Protein AF-A0A9E1TTZ6-F1 (afdb_monomer_lite)

Structure (mmCIF, N/CA/C/O backbone):
data_AF-A0A9E1TTZ6-F1
#
_entry.id   AF-A0A9E1TTZ6-F1
#
loop_
_atom_site.group_PDB
_atom_site.id
_atom_site.type_symbol
_atom_site.label_atom_id
_atom_site.label_alt_id
_atom_site.label_comp_id
_atom_site.label_asym_id
_atom_site.label_entity_id
_atom_site.label_seq_id
_atom_site.pdbx_PDB_ins_code
_atom_site.Cartn_x
_atom_site.Cartn_y
_atom_site.Cartn_z
_atom_site.occupancy
_atom_site.B_iso_or_equiv
_atom_site.auth_seq_id
_atom_site.auth_comp_id
_atom_site.auth_asym_id
_atom_site.auth_atom_id
_atom_site.pdbx_PDB_model_num
ATOM 1 N N . MET A 1 1 ? 3.558 5.532 73.689 1.00 47.16 1 MET A N 1
ATOM 2 C CA . MET A 1 1 ? 2.369 4.898 73.083 1.00 47.16 1 MET A CA 1
ATOM 3 C C . MET A 1 1 ? 1.697 5.934 72.184 1.00 47.16 1 MET A C 1
ATOM 5 O O . MET A 1 1 ? 0.944 6.749 72.691 1.00 47.16 1 MET A O 1
ATOM 9 N N . MET A 1 2 ? 2.062 6.002 70.898 1.00 45.50 2 MET A N 1
ATOM 10 C CA . MET A 1 2 ? 1.407 6.882 69.914 1.00 45.50 2 MET A CA 1
ATOM 11 C C . MET A 1 2 ? 0.462 6.032 69.068 1.00 45.50 2 MET A C 1
ATOM 13 O O . MET A 1 2 ? 0.899 5.055 68.467 1.00 45.50 2 MET A O 1
ATOM 17 N N . MET A 1 3 ? -0.819 6.393 69.058 1.00 59.09 3 MET A N 1
ATOM 18 C CA . MET A 1 3 ? -1.862 5.736 68.276 1.00 59.09 3 MET A CA 1
ATOM 19 C C . MET A 1 3 ? -2.081 6.546 66.996 1.00 59.09 3 MET A C 1
ATOM 21 O O . MET A 1 3 ? -2.467 7.712 67.057 1.00 59.09 3 MET A O 1
ATOM 25 N N . THR A 1 4 ? -1.765 5.957 65.847 1.00 53.06 4 THR A N 1
ATOM 26 C CA . THR A 1 4 ? -1.931 6.566 64.524 1.00 53.06 4 THR A CA 1
ATOM 27 C C . THR A 1 4 ? -3.345 6.315 64.003 1.00 53.06 4 THR A C 1
ATOM 29 O O . THR A 1 4 ? -3.821 5.183 63.994 1.00 53.06 4 THR A O 1
ATOM 32 N N . LEU A 1 5 ? -4.022 7.375 63.559 1.00 60.66 5 LEU A N 1
ATOM 33 C CA . LEU A 1 5 ? -5.334 7.311 62.914 1.00 60.66 5 LEU A CA 1
ATOM 34 C C . LEU A 1 5 ? -5.149 7.452 61.398 1.00 60.66 5 LEU A C 1
ATOM 36 O O . LEU A 1 5 ? -4.560 8.428 60.937 1.00 60.66 5 LEU A O 1
ATOM 40 N N . THR A 1 6 ? -5.630 6.481 60.623 1.00 71.00 6 THR A N 1
ATOM 41 C CA . THR A 1 6 ? -5.584 6.490 59.152 1.00 71.00 6 THR A CA 1
ATOM 42 C C . THR A 1 6 ? -6.945 6.924 58.607 1.00 71.00 6 THR A C 1
ATOM 44 O O . THR A 1 6 ? -7.958 6.298 58.909 1.00 71.00 6 THR A O 1
ATOM 47 N N . VAL A 1 7 ? -6.987 7.994 57.811 1.00 73.25 7 VAL A N 1
ATOM 48 C CA . VAL A 1 7 ? -8.201 8.441 57.106 1.00 73.25 7 VAL A CA 1
ATOM 49 C C . VAL A 1 7 ? -8.213 7.836 55.703 1.00 73.25 7 VAL A C 1
ATOM 51 O O . VAL A 1 7 ? -7.255 7.998 54.950 1.00 73.25 7 VAL A O 1
ATOM 54 N N . ALA A 1 8 ? -9.302 7.150 55.350 1.00 65.38 8 ALA A N 1
ATOM 55 C CA . ALA A 1 8 ? -9.556 6.653 54.001 1.00 65.38 8 ALA A CA 1
ATOM 56 C C . ALA A 1 8 ? -10.252 7.742 53.162 1.00 65.38 8 ALA A C 1
ATOM 58 O O . ALA A 1 8 ? -11.308 8.244 53.546 1.00 65.38 8 ALA A O 1
ATOM 59 N N . GLY A 1 9 ? -9.652 8.125 52.032 1.00 68.94 9 GLY A N 1
ATOM 60 C CA . GLY A 1 9 ? -10.239 9.067 51.076 1.00 68.94 9 GLY A CA 1
ATOM 61 C C . GLY A 1 9 ? -11.312 8.410 50.203 1.00 68.94 9 GLY A C 1
ATOM 62 O O . GLY A 1 9 ? -11.175 7.256 49.804 1.00 68.94 9 GLY A O 1
ATOM 63 N N . VAL A 1 10 ? -12.379 9.152 49.897 1.00 63.38 10 VAL A N 1
ATOM 64 C CA . VAL A 1 10 ? -13.476 8.709 49.023 1.00 63.38 10 VAL A CA 1
ATOM 65 C C . VAL A 1 10 ? -13.066 8.911 47.563 1.00 63.38 10 VAL A C 1
ATOM 67 O O . VAL A 1 10 ? -12.777 10.031 47.143 1.00 63.38 10 VAL A O 1
ATOM 70 N N . THR A 1 11 ? -13.032 7.838 46.776 1.00 63.72 11 THR A N 1
ATOM 71 C CA . THR A 1 11 ? -12.758 7.892 45.336 1.00 63.72 11 THR A CA 1
ATOM 72 C C . THR A 1 11 ? -14.051 8.138 44.556 1.00 63.72 11 THR A C 1
ATOM 74 O O . THR A 1 11 ? -14.972 7.325 44.561 1.00 63.72 11 THR A O 1
ATOM 77 N N . HIS A 1 12 ? -14.130 9.271 43.856 1.00 58.16 12 HIS A N 1
ATOM 78 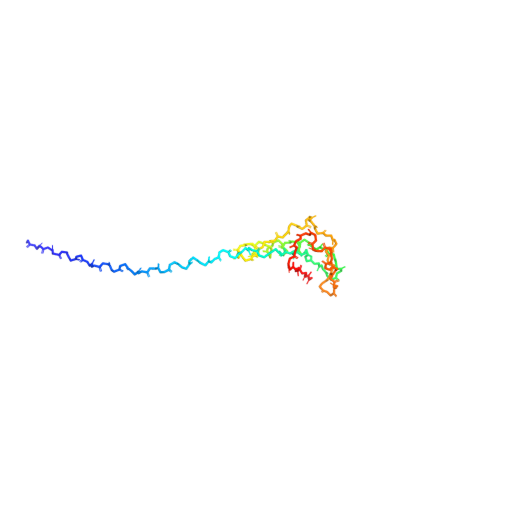C CA . HIS A 1 12 ? -15.213 9.554 42.914 1.00 58.16 12 HIS A CA 1
ATOM 79 C C . HIS A 1 12 ? -14.946 8.831 41.588 1.00 58.16 12 HIS A C 1
ATOM 81 O O . HIS A 1 12 ? -14.051 9.208 40.833 1.00 58.16 12 HIS A O 1
ATOM 87 N N . ALA A 1 13 ? -15.732 7.795 41.295 1.00 59.28 13 ALA A N 1
ATOM 88 C CA . ALA A 1 13 ? -15.748 7.151 39.988 1.00 59.28 13 ALA A CA 1
ATOM 89 C C . ALA A 1 13 ? -16.345 8.122 38.953 1.00 59.28 13 ALA A C 1
ATOM 91 O O . ALA A 1 13 ? -17.554 8.346 38.912 1.00 59.28 13 ALA A O 1
ATOM 92 N N . GLN A 1 14 ? -15.487 8.741 38.141 1.00 62.81 14 GLN A N 1
ATOM 93 C CA . GLN A 1 14 ? -15.917 9.549 37.003 1.00 62.81 14 GLN A CA 1
ATOM 94 C C . GLN A 1 14 ? -16.628 8.649 35.987 1.00 62.81 14 GLN A C 1
ATOM 96 O O . GLN A 1 14 ? -16.066 7.653 35.529 1.00 62.81 14 GLN A O 1
ATOM 101 N N . LEU A 1 15 ? -17.866 9.005 35.638 1.00 56.97 15 LEU A N 1
ATOM 102 C CA . LEU A 1 15 ? -18.635 8.342 34.590 1.00 56.97 15 LEU A CA 1
ATOM 103 C C . LEU A 1 15 ? -17.863 8.460 33.264 1.00 56.97 15 LEU A C 1
ATOM 105 O O . LEU A 1 15 ? -17.773 9.538 32.676 1.00 56.97 15 LEU A O 1
ATOM 109 N N . ARG A 1 16 ? -17.279 7.352 32.800 1.00 60.75 16 ARG A N 1
ATOM 110 C CA . ARG A 1 16 ? -16.648 7.259 31.484 1.00 60.75 16 ARG A CA 1
ATOM 111 C C . ARG A 1 16 ? -17.736 6.959 30.464 1.00 60.75 16 ARG A C 1
ATOM 113 O O . ARG A 1 16 ? -18.233 5.840 30.400 1.00 60.75 16 ARG A O 1
ATOM 120 N N . VAL A 1 17 ? -18.108 7.962 29.678 1.00 57.12 17 VAL A N 1
ATOM 121 C CA . VAL A 1 17 ? -18.927 7.748 28.483 1.00 57.12 17 VAL A CA 1
ATOM 122 C C . VAL A 1 17 ? -18.054 6.997 27.481 1.00 57.12 17 VAL A C 1
ATOM 124 O O . VAL A 1 17 ? -17.123 7.559 26.908 1.00 57.12 17 VAL A O 1
ATOM 127 N N . VAL A 1 18 ? -18.298 5.695 27.340 1.00 61.25 18 VAL A N 1
ATOM 128 C CA . VAL A 1 18 ? -17.737 4.891 26.255 1.00 61.25 18 VAL A CA 1
ATOM 129 C C . VAL A 1 18 ? -18.557 5.232 25.023 1.00 61.25 18 VAL A C 1
ATOM 131 O O . VAL A 1 18 ? -19.736 4.892 24.948 1.00 6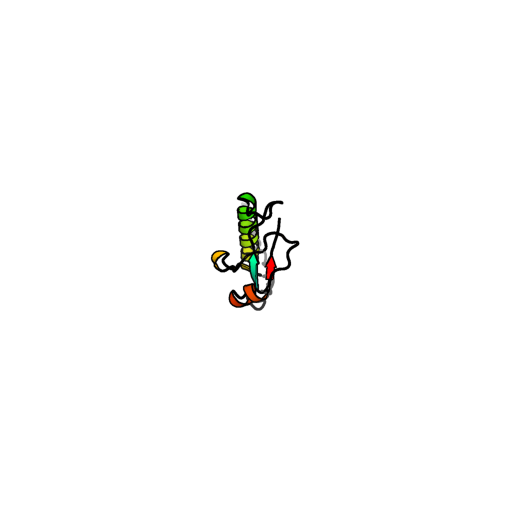1.25 18 VAL A O 1
ATOM 134 N N . ILE A 1 19 ? -17.955 5.955 24.084 1.00 59.00 19 ILE A N 1
ATOM 135 C CA . ILE A 1 19 ? -18.563 6.158 22.777 1.00 59.00 19 ILE A CA 1
ATOM 136 C C . ILE A 1 19 ? -18.482 4.803 22.069 1.00 59.00 19 ILE A C 1
ATOM 138 O O . ILE A 1 19 ? -17.422 4.392 21.610 1.00 59.00 19 ILE A O 1
ATOM 142 N N . THR A 1 20 ? -19.587 4.063 22.034 1.00 61.22 20 THR A N 1
ATOM 143 C CA . THR A 1 20 ? -19.764 2.958 21.089 1.00 61.22 20 THR A CA 1
ATOM 144 C C . THR A 1 20 ? -20.040 3.584 19.728 1.00 61.22 20 THR A C 1
ATOM 146 O O . THR A 1 20 ? -21.191 3.669 19.298 1.00 61.22 20 THR A O 1
ATOM 149 N N . GLU A 1 21 ? -18.999 4.137 19.104 1.00 62.66 21 GLU A N 1
ATOM 150 C CA . GLU A 1 21 ? -19.064 4.596 17.719 1.00 62.66 21 GLU A CA 1
ATOM 151 C C . GLU A 1 21 ? -19.492 3.402 16.863 1.00 62.66 21 GLU A C 1
ATOM 153 O O . GLU A 1 21 ? -18.967 2.296 17.018 1.00 62.66 21 GLU A O 1
ATOM 158 N N . GLY A 1 22 ? -20.512 3.594 16.022 1.00 58.06 22 GLY A N 1
ATOM 159 C CA . GLY A 1 22 ? -20.957 2.561 15.095 1.00 58.06 22 GLY A CA 1
ATOM 160 C C . GLY A 1 22 ? -19.752 2.048 14.315 1.00 58.06 22 GLY A C 1
ATOM 161 O O . GLY A 1 22 ? -18.987 2.847 13.784 1.00 58.06 22 GLY A O 1
ATOM 162 N N . GLN A 1 23 ? -19.561 0.731 14.298 1.00 60.28 23 GLN A N 1
ATOM 163 C CA . GLN A 1 23 ? -18.453 0.087 13.601 1.00 60.28 23 GLN A CA 1
ATOM 164 C C . GLN A 1 23 ? -18.573 0.422 12.106 1.00 60.28 23 GLN A C 1
ATOM 166 O O . GLN A 1 23 ? -19.369 -0.182 11.386 1.00 60.28 23 GLN A O 1
ATOM 171 N N . VAL A 1 24 ? -17.855 1.450 11.647 1.00 69.81 24 VAL A N 1
ATOM 172 C CA . VAL A 1 24 ? -17.769 1.765 10.222 1.00 69.81 24 VAL A CA 1
ATOM 173 C C . VAL A 1 24 ? -16.959 0.636 9.606 1.00 69.81 24 VAL A C 1
ATOM 175 O O . VAL A 1 24 ? -15.828 0.391 10.021 1.00 69.81 24 VAL A O 1
ATOM 178 N N . ALA A 1 25 ? -17.560 -0.099 8.671 1.00 83.75 25 ALA A N 1
ATOM 179 C CA . ALA A 1 25 ? -16.854 -1.165 7.977 1.00 83.75 25 ALA A CA 1
ATOM 180 C C . ALA A 1 25 ? -15.594 -0.582 7.302 1.00 83.75 25 ALA A C 1
ATOM 182 O O . ALA A 1 25 ? -15.706 0.467 6.656 1.00 83.75 25 ALA A O 1
ATOM 183 N N . PRO A 1 26 ? -14.420 -1.227 7.437 1.00 90.94 26 PRO A N 1
ATOM 184 C CA . PRO A 1 26 ? -13.196 -0.745 6.813 1.00 90.94 26 PRO A CA 1
ATOM 185 C C . PRO A 1 26 ? -13.365 -0.582 5.299 1.00 90.94 26 PRO A C 1
ATOM 187 O O . PRO A 1 26 ? -14.029 -1.381 4.638 1.00 90.94 26 PRO A O 1
ATOM 190 N N . THR A 1 27 ? -12.762 0.460 4.734 1.00 94.31 27 THR A N 1
ATOM 191 C CA . THR A 1 27 ? -12.857 0.759 3.302 1.00 94.31 27 THR A CA 1
ATOM 192 C C . THR A 1 27 ? -11.866 -0.101 2.509 1.00 94.31 27 THR A C 1
ATOM 194 O O . THR A 1 27 ? -10.662 0.006 2.748 1.00 94.31 27 THR A O 1
ATOM 197 N N . PRO A 1 28 ? -12.313 -0.909 1.528 1.00 94.69 28 PRO A N 1
ATOM 198 C CA . PRO A 1 28 ? -11.406 -1.704 0.704 1.00 94.69 28 PRO A CA 1
AT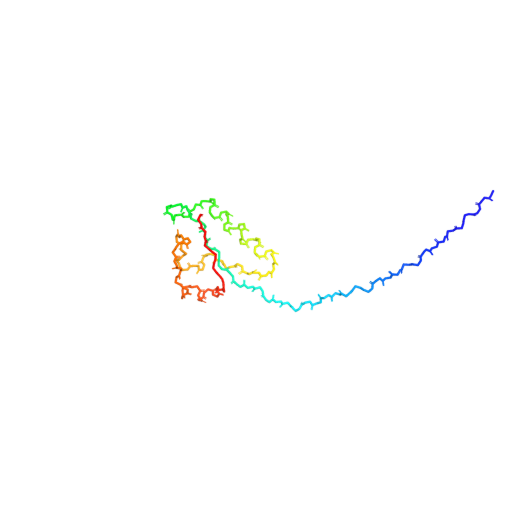OM 199 C C . PRO A 1 28 ? -10.480 -0.829 -0.150 1.00 94.69 28 PRO A C 1
ATOM 201 O O . PRO A 1 28 ? -10.955 0.030 -0.903 1.00 94.69 28 PRO A O 1
ATOM 204 N N . ILE A 1 29 ? -9.171 -1.066 -0.083 1.00 95.00 29 ILE A N 1
ATOM 205 C CA . ILE A 1 29 ? -8.160 -0.295 -0.819 1.00 95.00 29 ILE A CA 1
ATOM 206 C C . ILE A 1 29 ? -7.146 -1.216 -1.499 1.00 95.00 29 ILE A C 1
ATOM 208 O O . ILE A 1 29 ? -6.674 -2.183 -0.912 1.00 95.00 29 ILE A O 1
ATOM 212 N N . ALA A 1 30 ? -6.801 -0.911 -2.746 1.00 94.81 30 ALA A N 1
ATOM 213 C CA . ALA A 1 30 ? -5.708 -1.563 -3.450 1.00 94.81 30 ALA A CA 1
ATOM 214 C C . ALA A 1 30 ? -4.428 -0.727 -3.334 1.00 94.81 30 ALA A C 1
ATOM 216 O O . ALA A 1 30 ? -4.448 0.475 -3.601 1.00 94.81 30 ALA A O 1
ATOM 217 N N . VAL A 1 31 ? -3.316 -1.363 -2.969 1.00 94.56 31 VAL A N 1
ATOM 218 C CA . VAL A 1 31 ? -1.993 -0.732 -2.877 1.00 94.56 31 VAL A CA 1
ATOM 219 C C . VAL A 1 31 ? -1.087 -1.408 -3.897 1.00 94.56 31 VAL A C 1
ATOM 221 O O . VAL A 1 31 ? -0.645 -2.533 -3.682 1.00 94.56 31 VAL A O 1
ATOM 224 N N . ALA A 1 32 ? -0.854 -0.756 -5.036 1.00 93.12 32 ALA A N 1
ATOM 225 C CA . ALA A 1 32 ? 0.055 -1.282 -6.045 1.00 93.12 32 ALA A CA 1
ATOM 226 C C . ALA A 1 32 ? 1.507 -1.216 -5.551 1.00 93.12 32 ALA A C 1
ATOM 228 O O . ALA A 1 32 ? 1.880 -0.314 -4.794 1.00 93.12 32 ALA A O 1
ATOM 229 N N . ASP A 1 33 ? 2.331 -2.156 -6.011 1.00 93.50 33 ASP A N 1
ATOM 230 C CA . ASP A 1 33 ? 3.765 -2.114 -5.746 1.00 93.50 33 ASP A CA 1
ATOM 231 C C . ASP A 1 33 ? 4.386 -0.855 -6.352 1.00 93.50 33 ASP A C 1
ATOM 233 O O . ASP A 1 33 ? 4.079 -0.469 -7.481 1.00 93.50 33 ASP A O 1
ATOM 237 N N . PHE A 1 34 ? 5.269 -0.214 -5.587 1.00 92.75 34 PHE A N 1
ATOM 238 C CA . PHE A 1 34 ? 5.942 0.994 -6.047 1.00 92.75 34 PHE A CA 1
ATOM 239 C C . PHE A 1 34 ? 6.994 0.642 -7.101 1.00 92.75 34 PHE A C 1
ATOM 241 O O . PHE A 1 34 ? 7.722 -0.352 -6.991 1.00 92.75 34 PHE A O 1
ATOM 248 N N . THR A 1 35 ? 7.086 1.484 -8.122 1.00 92.50 35 THR A N 1
ATOM 249 C CA . THR A 1 35 ? 7.934 1.251 -9.295 1.00 92.50 35 THR A CA 1
ATOM 250 C C . THR A 1 35 ? 9.115 2.207 -9.354 1.00 92.50 35 THR A C 1
ATOM 252 O O . THR A 1 35 ? 8.986 3.359 -8.979 1.00 92.50 35 THR A O 1
ATOM 255 N N . GLY A 1 36 ? 10.250 1.790 -9.903 1.00 89.56 36 GLY A N 1
ATOM 256 C CA . GLY A 1 36 ? 11.352 2.704 -10.195 1.00 89.56 36 GLY A CA 1
ATOM 257 C C . GLY A 1 36 ? 11.034 3.700 -11.326 1.00 89.56 36 GLY A C 1
ATOM 258 O O . GLY A 1 36 ? 9.960 3.656 -11.932 1.00 89.56 36 GLY A O 1
ATOM 259 N N . PRO A 1 37 ? 11.987 4.588 -11.672 1.00 86.81 37 PRO A N 1
ATOM 260 C CA . PRO A 1 37 ? 11.857 5.511 -12.808 1.00 86.81 37 PRO A CA 1
ATOM 261 C C . PRO A 1 37 ? 11.653 4.819 -14.166 1.00 86.81 37 PRO A C 1
ATOM 263 O O . PRO A 1 37 ? 11.171 5.434 -15.113 1.00 86.81 37 PRO A O 1
ATOM 266 N N . ASP A 1 38 ? 12.044 3.551 -14.265 1.00 88.69 38 ASP A N 1
ATOM 267 C CA . ASP A 1 38 ? 11.854 2.662 -15.411 1.00 88.69 38 ASP A CA 1
ATOM 268 C C . ASP A 1 38 ? 10.461 2.006 -15.451 1.00 88.69 38 ASP A C 1
ATOM 270 O O . ASP A 1 38 ? 10.116 1.346 -16.431 1.00 88.69 38 ASP A O 1
ATOM 274 N N . GLY A 1 39 ? 9.642 2.223 -14.419 1.00 88.12 39 GLY A N 1
ATOM 275 C CA . GLY A 1 39 ? 8.304 1.655 -14.285 1.00 88.12 39 GLY A CA 1
ATOM 276 C C . GLY A 1 39 ? 8.294 0.182 -13.880 1.00 88.12 39 GLY A C 1
ATOM 277 O O . GLY A 1 39 ? 7.251 -0.470 -13.966 1.00 88.12 39 GLY A O 1
ATOM 278 N N . GLU A 1 40 ? 9.437 -0.350 -13.447 1.00 90.69 40 GLU A N 1
ATOM 279 C CA . GLU A 1 40 ? 9.560 -1.721 -12.970 1.00 90.69 40 GLU A CA 1
ATOM 280 C C . GLU A 1 40 ? 9.487 -1.768 -11.445 1.00 90.69 40 GLU A C 1
ATOM 282 O O . GLU A 1 40 ? 9.949 -0.871 -10.737 1.00 90.69 40 GLU A O 1
ATOM 287 N N . VAL A 1 41 ? 8.870 -2.823 -10.918 1.00 90.50 41 VAL A N 1
ATOM 288 C CA . VAL A 1 41 ? 8.744 -3.008 -9.472 1.00 90.50 41 VAL A CA 1
ATOM 289 C C . VAL A 1 41 ? 10.124 -3.273 -8.879 1.00 90.50 41 VAL A C 1
ATOM 291 O O . VAL A 1 41 ? 10.835 -4.186 -9.301 1.00 90.50 41 VAL A O 1
ATOM 294 N N . THR A 1 42 ? 10.492 -2.493 -7.865 1.00 92.00 42 THR A N 1
ATOM 295 C CA . THR A 1 42 ? 11.746 -2.689 -7.130 1.00 92.00 42 THR A CA 1
ATOM 296 C C . THR A 1 42 ? 11.486 -3.432 -5.824 1.00 92.00 42 THR A C 1
ATOM 298 O O . THR A 1 42 ? 10.388 -3.376 -5.273 1.00 92.00 42 THR A O 1
ATOM 301 N N . GLU A 1 43 ? 12.503 -4.101 -5.279 1.00 93.62 43 GLU A N 1
ATOM 302 C CA . GLU A 1 43 ? 12.386 -4.753 -3.965 1.00 93.62 43 GLU A CA 1
ATOM 303 C C . GLU A 1 43 ? 12.025 -3.743 -2.865 1.00 93.62 43 GLU A C 1
ATOM 305 O O . GLU A 1 43 ? 11.152 -3.998 -2.040 1.00 93.62 43 GLU A O 1
ATOM 310 N N . ILE A 1 44 ? 12.625 -2.549 -2.905 1.00 93.81 44 ILE A N 1
ATOM 311 C CA . ILE A 1 44 ? 12.272 -1.451 -1.997 1.00 93.81 44 ILE A CA 1
ATOM 312 C C . ILE A 1 44 ? 10.813 -1.033 -2.220 1.00 93.81 44 ILE A C 1
ATOM 314 O O . ILE A 1 44 ? 10.084 -0.803 -1.261 1.00 93.81 44 ILE A O 1
ATOM 318 N N . GLY A 1 45 ? 10.361 -0.985 -3.474 1.00 93.12 45 GLY A N 1
ATOM 319 C CA . GLY A 1 45 ? 8.981 -0.676 -3.830 1.00 93.12 45 GLY A CA 1
ATOM 320 C C . GLY A 1 45 ? 7.960 -1.648 -3.241 1.00 93.12 45 GLY A C 1
ATOM 321 O O . GLY A 1 45 ? 6.934 -1.213 -2.718 1.00 93.12 45 GLY A O 1
ATOM 322 N N . ARG A 1 46 ? 8.278 -2.947 -3.243 1.00 93.50 46 ARG A N 1
ATOM 323 C CA . ARG A 1 46 ? 7.470 -3.991 -2.590 1.00 93.50 46 ARG A CA 1
ATOM 324 C C . ARG A 1 46 ? 7.474 -3.875 -1.070 1.00 93.50 46 ARG A C 1
ATOM 326 O O . ARG A 1 46 ? 6.464 -4.111 -0.415 1.00 93.50 46 ARG A O 1
ATOM 333 N N . GLN A 1 47 ? 8.612 -3.517 -0.481 1.00 95.69 47 GLN A N 1
ATOM 334 C CA . GLN A 1 47 ? 8.692 -3.293 0.963 1.00 95.69 47 GLN A CA 1
ATOM 335 C C . GLN A 1 47 ? 7.875 -2.065 1.375 1.00 95.69 47 GLN A C 1
ATOM 337 O O . GLN A 1 47 ? 7.174 -2.105 2.383 1.00 95.69 47 GLN A O 1
ATOM 342 N N . MET A 1 48 ? 7.906 -0.998 0.573 1.00 94.75 48 MET A N 1
ATOM 343 C CA . MET A 1 48 ? 7.088 0.195 0.793 1.00 94.75 48 MET A CA 1
ATOM 344 C C . MET A 1 48 ? 5.592 -0.112 0.682 1.00 94.75 48 MET A C 1
ATOM 346 O O . MET A 1 48 ? 4.845 0.247 1.591 1.00 94.75 48 MET A O 1
ATOM 350 N N . SER A 1 49 ? 5.147 -0.808 -0.371 1.00 94.56 49 SER A N 1
ATOM 351 C CA . SER A 1 49 ? 3.734 -1.196 -0.515 1.00 94.56 49 SER A CA 1
ATOM 352 C C . SER A 1 49 ? 3.265 -2.083 0.644 1.00 94.56 49 SER A C 1
ATOM 354 O O . SER A 1 49 ? 2.161 -1.882 1.154 1.00 94.56 49 SER A O 1
ATOM 356 N N . ALA A 1 50 ? 4.115 -2.995 1.128 1.00 95.44 50 ALA A N 1
ATOM 357 C CA . ALA A 1 50 ? 3.824 -3.829 2.292 1.00 95.44 50 ALA A CA 1
ATOM 358 C C . ALA A 1 50 ? 3.691 -3.016 3.591 1.00 95.44 50 ALA A C 1
ATOM 360 O O . ALA A 1 50 ? 2.731 -3.210 4.334 1.00 95.44 50 ALA A O 1
ATOM 361 N N . ILE A 1 51 ? 4.610 -2.081 3.860 1.00 96.56 51 ILE A N 1
ATOM 362 C CA . ILE A 1 51 ? 4.539 -1.204 5.042 1.00 96.56 51 ILE A CA 1
ATOM 363 C C . ILE A 1 51 ? 3.263 -0.358 5.000 1.00 96.56 51 ILE A C 1
ATOM 365 O O . ILE A 1 51 ? 2.508 -0.345 5.967 1.00 96.56 51 ILE A O 1
ATOM 369 N N . ILE A 1 52 ? 2.981 0.280 3.861 1.00 96.31 52 ILE A N 1
ATOM 370 C CA . ILE A 1 52 ? 1.782 1.108 3.681 1.00 96.31 52 ILE A CA 1
ATOM 371 C C . ILE A 1 52 ? 0.514 0.273 3.885 1.00 96.31 52 ILE A C 1
ATOM 373 O O . ILE A 1 52 ? -0.411 0.718 4.560 1.00 96.31 52 ILE A O 1
ATOM 377 N N . SER A 1 53 ? 0.465 -0.941 3.333 1.00 96.25 53 SER A N 1
ATOM 378 C CA . SER A 1 53 ? -0.683 -1.840 3.505 1.00 96.25 53 SER A CA 1
ATOM 379 C C . SER A 1 53 ? -0.900 -2.193 4.976 1.00 96.25 53 SER A C 1
ATOM 381 O O . SER A 1 53 ? -2.022 -2.080 5.466 1.00 96.25 53 SER A O 1
ATOM 383 N N . ASN A 1 54 ? 0.172 -2.531 5.697 1.00 97.19 54 ASN A N 1
ATOM 384 C CA . ASN A 1 54 ? 0.105 -2.851 7.122 1.00 97.19 54 ASN A CA 1
ATOM 385 C C . ASN A 1 54 ? -0.347 -1.649 7.966 1.00 97.19 54 ASN A C 1
ATOM 387 O O . ASN A 1 54 ? -1.156 -1.809 8.877 1.00 97.19 54 ASN A O 1
ATOM 391 N N . ASP A 1 55 ? 0.132 -0.442 7.660 1.00 97.19 55 ASP A N 1
ATOM 392 C CA . ASP A 1 55 ? -0.271 0.778 8.368 1.00 97.19 55 ASP A CA 1
ATOM 393 C C . ASP A 1 55 ? -1.755 1.106 8.126 1.00 97.19 55 ASP A C 1
ATOM 395 O O . ASP A 1 55 ? -2.485 1.467 9.054 1.00 97.19 55 ASP A O 1
ATOM 399 N N . LEU A 1 56 ? -2.228 0.936 6.885 1.00 95.88 56 LEU A N 1
ATOM 400 C CA . LEU A 1 56 ? -3.632 1.126 6.517 1.00 95.88 56 LEU A CA 1
ATOM 401 C C . LEU A 1 56 ? -4.544 0.110 7.210 1.00 95.88 56 LEU A C 1
ATOM 403 O O . LEU A 1 56 ? -5.581 0.503 7.745 1.00 95.88 56 LEU A O 1
ATOM 407 N N . GLU A 1 57 ? -4.159 -1.163 7.251 1.00 95.25 57 GLU A N 1
ATOM 408 C CA . GLU A 1 57 ? -4.893 -2.200 7.985 1.00 95.25 57 GLU A CA 1
ATOM 409 C C . GLU A 1 57 ? -4.912 -1.916 9.495 1.00 95.25 57 GLU A C 1
ATOM 411 O O . GLU A 1 57 ? -5.971 -1.935 10.123 1.00 95.25 57 GLU A O 1
ATOM 416 N N . SER A 1 58 ? -3.758 -1.559 10.068 1.00 95.00 58 SER A N 1
ATOM 417 C CA . SER A 1 58 ? -3.594 -1.230 11.491 1.00 95.00 58 SER A CA 1
ATOM 418 C C . SER A 1 58 ? -4.444 -0.032 11.929 1.00 95.00 58 SER A C 1
ATOM 420 O O . SER A 1 58 ? -4.894 0.035 13.073 1.00 95.00 58 SER A O 1
ATOM 422 N N . SER A 1 59 ? -4.738 0.897 11.011 1.00 93.94 59 SER A N 1
ATOM 423 C CA . SER A 1 59 ? -5.638 2.021 11.289 1.00 93.94 59 SER A CA 1
ATOM 424 C C . SER A 1 59 ? -7.082 1.595 11.591 1.00 93.94 59 SER A C 1
ATOM 426 O O . SER A 1 59 ? -7.838 2.375 12.168 1.00 93.94 59 SER A O 1
ATOM 428 N N . GLY A 1 60 ? -7.496 0.395 11.163 1.00 91.44 60 GLY A N 1
ATOM 429 C CA . GLY A 1 60 ? -8.879 -0.086 11.248 1.00 91.44 60 GLY A CA 1
ATOM 430 C C . GLY A 1 60 ? -9.862 0.629 10.311 1.00 91.44 60 GLY A C 1
ATOM 431 O O . GLY A 1 60 ? -11.034 0.264 10.264 1.00 91.44 60 GLY A O 1
ATOM 432 N N . LEU A 1 61 ? -9.406 1.632 9.552 1.00 92.12 61 LEU A N 1
ATOM 433 C CA . LEU A 1 61 ? -10.227 2.394 8.605 1.00 92.12 61 LEU A CA 1
ATOM 434 C C . LEU A 1 61 ? -10.242 1.771 7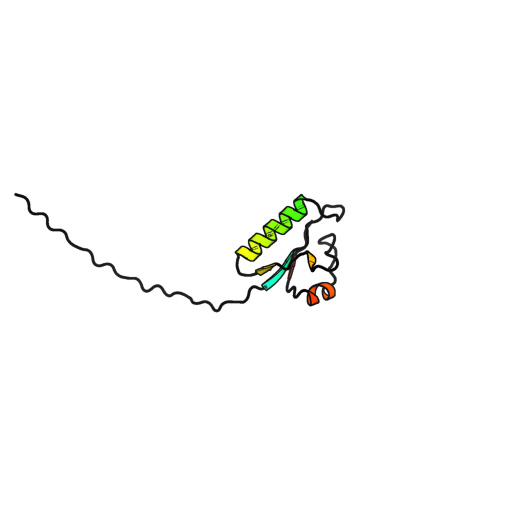.209 1.00 92.12 61 LEU A C 1
ATOM 436 O O . LEU A 1 61 ? -11.157 2.040 6.426 1.00 92.12 61 LEU A O 1
ATOM 440 N N . PHE A 1 62 ? -9.238 0.955 6.890 1.00 95.31 62 PHE A N 1
ATOM 441 C CA . PHE A 1 62 ? -9.030 0.388 5.565 1.00 95.31 62 PHE A CA 1
ATOM 442 C C . PHE A 1 62 ? -8.848 -1.123 5.620 1.00 95.31 62 PHE A C 1
ATOM 444 O O . PHE A 1 62 ? -8.364 -1.676 6.603 1.00 95.31 62 PHE A O 1
ATOM 451 N N . GLN A 1 63 ? -9.220 -1.776 4.525 1.00 95.31 63 GLN A N 1
ATOM 452 C CA . GLN A 1 63 ? -8.983 -3.194 4.290 1.00 95.31 63 GLN A CA 1
ATOM 453 C C . GLN A 1 63 ? -8.157 -3.338 3.006 1.00 95.31 63 GLN A C 1
ATOM 455 O O . GLN A 1 63 ? -8.717 -3.208 1.911 1.00 95.31 63 GLN A O 1
ATOM 460 N N . PRO A 1 64 ? -6.834 -3.553 3.106 1.00 95.38 64 PRO A N 1
ATOM 461 C CA . PRO A 1 64 ? -6.002 -3.807 1.940 1.00 95.38 64 PRO A CA 1
ATOM 462 C C . PRO A 1 64 ? -6.474 -5.050 1.183 1.00 95.38 64 PRO A C 1
ATOM 464 O O . PRO A 1 64 ? -6.808 -6.075 1.776 1.00 95.38 64 PRO A O 1
ATOM 467 N N . ILE A 1 65 ? -6.516 -4.947 -0.140 1.00 94.56 65 ILE A N 1
ATOM 468 C CA . ILE A 1 65 ? -6.826 -6.065 -1.029 1.00 94.56 65 ILE A CA 1
ATOM 469 C C . ILE A 1 65 ? -5.518 -6.763 -1.396 1.00 94.56 65 ILE A C 1
ATOM 471 O O . ILE A 1 65 ? -4.522 -6.100 -1.683 1.00 94.56 65 ILE A O 1
ATOM 475 N N . ASP A 1 66 ? -5.543 -8.096 -1.415 1.00 91.31 66 ASP A N 1
ATOM 476 C CA . ASP A 1 66 ? -4.405 -8.916 -1.828 1.00 91.31 66 ASP A CA 1
ATOM 477 C C . ASP A 1 66 ? -3.952 -8.540 -3.248 1.00 91.31 66 ASP A C 1
ATOM 479 O O . ASP A 1 66 ? -4.754 -8.510 -4.190 1.00 91.31 66 ASP A O 1
ATOM 483 N N . SER A 1 67 ? -2.657 -8.264 -3.405 1.00 87.94 67 SER A N 1
ATOM 484 C CA . SER A 1 67 ? -2.083 -7.848 -4.681 1.00 87.94 67 SER A CA 1
ATOM 485 C C . SER A 1 67 ? -2.129 -8.929 -5.757 1.00 87.94 67 SER A C 1
ATOM 487 O O . SER A 1 67 ? -2.134 -8.603 -6.945 1.00 87.94 67 SER A O 1
ATOM 489 N N . ALA A 1 68 ? -2.276 -10.201 -5.376 1.00 86.81 68 ALA A N 1
ATOM 490 C CA . ALA A 1 68 ? -2.510 -11.304 -6.302 1.00 86.81 68 ALA A CA 1
ATOM 491 C C . ALA A 1 68 ? -3.846 -11.183 -7.057 1.00 86.81 68 ALA A C 1
ATOM 493 O O . ALA A 1 68 ? -4.016 -11.810 -8.103 1.00 86.81 68 ALA A O 1
ATOM 494 N N . ALA A 1 69 ? -4.793 -10.381 -6.558 1.00 87.25 69 ALA A N 1
ATOM 495 C CA . ALA A 1 69 ? -6.063 -10.133 -7.232 1.00 87.25 69 ALA A CA 1
ATOM 496 C C . ALA A 1 69 ? -5.968 -9.053 -8.328 1.00 87.25 69 ALA A C 1
ATOM 498 O O . ALA A 1 69 ? -6.912 -8.886 -9.100 1.00 87.25 69 ALA A O 1
ATOM 499 N N . PHE A 1 70 ? -4.870 -8.293 -8.404 1.00 89.00 70 PHE A N 1
ATOM 500 C CA . PHE A 1 70 ? -4.792 -7.109 -9.260 1.00 89.00 70 PHE A CA 1
ATOM 501 C C . PHE A 1 70 ? -4.622 -7.466 -10.738 1.00 89.00 70 PHE A C 1
ATOM 503 O O . PHE A 1 70 ? -3.719 -8.201 -11.135 1.00 89.00 70 PHE A O 1
ATOM 510 N N . ILE A 1 71 ? -5.464 -6.866 -11.577 1.00 79.44 71 ILE A N 1
ATOM 511 C CA . ILE A 1 71 ? -5.408 -7.009 -13.030 1.00 79.44 71 ILE A CA 1
ATOM 512 C C . ILE A 1 71 ? -4.663 -5.782 -13.569 1.00 79.44 71 ILE A C 1
ATOM 514 O O . ILE A 1 71 ? -5.232 -4.703 -13.679 1.00 79.44 71 ILE A O 1
ATOM 518 N N . ALA A 1 72 ? -3.369 -5.950 -13.858 1.00 80.31 72 ALA A N 1
ATOM 519 C CA . ALA A 1 72 ? -2.479 -4.926 -14.423 1.00 80.31 72 ALA A CA 1
ATOM 520 C C . ALA A 1 72 ? -2.321 -3.637 -13.571 1.00 80.31 72 ALA A C 1
ATOM 522 O O . ALA A 1 72 ? -2.852 -2.578 -13.923 1.00 80.31 72 ALA A O 1
ATOM 523 N N . PRO A 1 73 ? -1.542 -3.681 -12.471 1.00 81.44 73 PRO A N 1
ATOM 524 C CA . PRO A 1 73 ? -1.205 -2.477 -11.714 1.00 81.44 73 PRO A CA 1
ATOM 525 C C . PRO A 1 73 ? -0.469 -1.434 -12.585 1.00 81.44 73 PRO A C 1
ATOM 527 O O . PRO A 1 73 ? 0.348 -1.810 -13.434 1.00 81.44 73 PRO A O 1
ATOM 530 N N . PRO A 1 74 ? -0.734 -0.122 -12.410 1.00 81.62 74 PRO A N 1
ATOM 531 C CA . PRO A 1 74 ? -0.063 0.924 -13.176 1.00 81.62 74 PRO A CA 1
ATOM 532 C C . PRO A 1 74 ? 1.439 0.931 -12.920 1.00 81.62 74 PRO A C 1
ATOM 534 O O . PRO A 1 74 ? 1.877 0.929 -11.776 1.00 81.62 74 PRO A O 1
ATOM 537 N N . LYS A 1 75 ? 2.221 1.036 -13.997 1.00 85.88 75 LYS A N 1
ATOM 538 C CA . LYS A 1 75 ? 3.688 1.125 -13.936 1.00 85.88 75 LYS A CA 1
ATOM 539 C C . LYS A 1 75 ? 4.224 2.491 -13.491 1.00 85.88 75 LYS A C 1
ATOM 541 O O . LYS A 1 75 ? 5.426 2.692 -13.429 1.00 85.88 75 LYS A O 1
ATOM 546 N N . SER A 1 76 ? 3.352 3.480 -13.315 1.00 82.75 76 SER A N 1
ATOM 547 C CA . SER A 1 76 ? 3.727 4.825 -12.882 1.00 82.75 76 SER A CA 1
ATOM 548 C C . SER A 1 76 ? 2.489 5.567 -12.379 1.00 82.75 76 SER A C 1
ATOM 550 O O . SER A 1 76 ? 1.422 5.419 -12.983 1.00 82.75 76 SER A O 1
ATOM 552 N N . PRO A 1 77 ? 2.618 6.445 -11.368 1.00 85.06 77 PRO A N 1
ATOM 553 C CA . PRO A 1 77 ? 1.536 7.329 -10.924 1.00 85.06 77 PRO A CA 1
ATOM 554 C C . PRO A 1 77 ? 0.990 8.249 -12.025 1.00 85.06 77 PRO A C 1
ATOM 556 O O . PRO A 1 77 ? -0.149 8.704 -11.950 1.00 85.06 77 PRO A O 1
ATOM 559 N N . SER A 1 78 ? 1.796 8.525 -13.058 1.00 85.94 78 SER A N 1
ATOM 560 C CA . SER A 1 78 ? 1.390 9.356 -14.201 1.00 85.94 78 SER A CA 1
ATOM 561 C C . SER A 1 78 ? 0.409 8.640 -15.134 1.00 85.94 78 SER A C 1
ATOM 563 O O . SER A 1 78 ? -0.271 9.282 -15.936 1.00 85.94 78 SER A O 1
ATOM 565 N N . ILE A 1 79 ? 0.342 7.306 -15.062 1.00 85.69 79 ILE A N 1
ATOM 566 C CA . ILE A 1 79 ? -0.549 6.494 -15.886 1.00 85.69 79 ILE A CA 1
ATOM 567 C C . ILE A 1 79 ? -1.887 6.388 -15.172 1.00 85.69 79 ILE A C 1
ATOM 569 O O . ILE A 1 79 ? -1.989 5.837 -14.078 1.00 85.69 79 ILE A O 1
ATOM 573 N N . ARG A 1 80 ? -2.943 6.878 -15.823 1.00 86.75 80 ARG A N 1
ATOM 574 C CA . ARG A 1 80 ? -4.294 6.732 -15.293 1.00 86.75 80 ARG A CA 1
ATOM 575 C C . ARG A 1 80 ? -4.725 5.257 -15.370 1.00 86.75 80 ARG A C 1
ATOM 577 O O . ARG A 1 80 ? -4.787 4.722 -16.478 1.00 86.75 80 ARG A O 1
ATOM 584 N N . PRO A 1 81 ? -5.064 4.613 -14.242 1.00 85.94 81 PRO A N 1
ATOM 585 C CA . PRO A 1 81 ? -5.552 3.241 -14.240 1.00 85.94 81 PRO A CA 1
ATOM 586 C C . PRO A 1 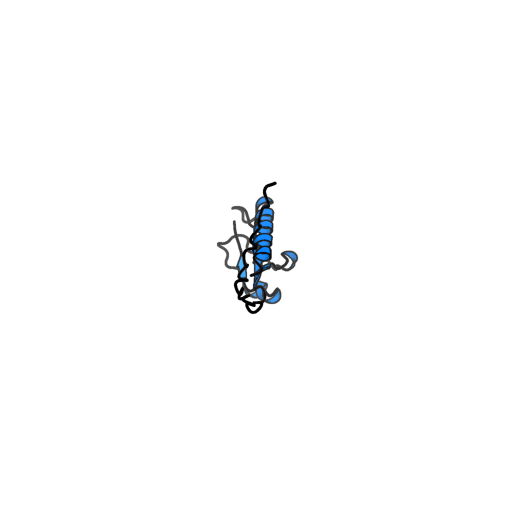81 ? -6.916 3.133 -14.921 1.00 85.94 81 PRO A C 1
ATOM 588 O O . PRO A 1 81 ? -7.752 4.040 -14.843 1.00 85.94 81 PRO A O 1
ATOM 591 N N . ASN A 1 82 ? -7.166 1.981 -15.538 1.00 88.38 82 ASN A N 1
ATOM 592 C CA . ASN A 1 82 ? -8.502 1.607 -15.968 1.00 88.38 82 ASN A CA 1
ATOM 593 C C . ASN A 1 82 ? -9.312 1.129 -14.755 1.00 88.38 82 ASN A C 1
ATOM 595 O O . ASN A 1 82 ? -9.182 -0.005 -14.311 1.00 88.38 82 ASN A O 1
ATOM 599 N N . PHE A 1 83 ? -10.170 1.993 -14.211 1.00 84.94 83 PHE A N 1
ATOM 600 C CA . PHE A 1 83 ? -10.969 1.687 -13.018 1.00 84.94 83 PHE A CA 1
ATOM 601 C C . PHE A 1 83 ? -11.915 0.485 -13.181 1.00 84.94 83 PHE A C 1
ATOM 603 O O . PHE A 1 83 ? -12.331 -0.093 -12.177 1.00 84.94 83 PHE A O 1
ATOM 610 N N . ALA A 1 84 ? -12.229 0.075 -14.417 1.00 87.62 84 ALA A N 1
ATOM 611 C CA . ALA A 1 84 ? -13.015 -1.131 -14.665 1.00 87.62 84 ALA A CA 1
ATOM 612 C C . ALA A 1 84 ? -12.306 -2.404 -14.174 1.00 87.62 84 ALA A C 1
ATOM 614 O O . ALA A 1 84 ? -12.982 -3.322 -13.721 1.00 87.62 84 ALA A O 1
ATOM 615 N N . ASP A 1 85 ? -10.970 -2.426 -14.176 1.00 88.19 85 ASP A N 1
ATOM 616 C CA . ASP A 1 85 ? -10.172 -3.581 -13.744 1.00 88.19 85 ASP A CA 1
ATOM 617 C C . ASP A 1 85 ? -10.132 -3.717 -12.208 1.00 88.19 85 ASP A C 1
ATOM 619 O O . ASP A 1 85 ? -9.877 -4.791 -11.668 1.00 88.19 85 ASP A O 1
ATOM 623 N N . TRP A 1 86 ? -10.470 -2.640 -11.489 1.00 88.25 86 TRP A N 1
ATOM 624 C CA . TRP A 1 86 ? -10.431 -2.560 -10.023 1.00 88.25 86 TRP A CA 1
ATOM 625 C C . TRP A 1 86 ? -11.794 -2.777 -9.362 1.00 88.25 86 TRP A C 1
ATOM 627 O O . TRP A 1 86 ? -11.881 -3.102 -8.177 1.00 88.25 86 TRP A O 1
ATOM 637 N N . SER A 1 87 ? -12.884 -2.626 -10.117 1.00 86.44 87 SER A N 1
ATOM 638 C CA . SER A 1 87 ? -14.226 -2.856 -9.582 1.00 86.44 87 SER A CA 1
ATOM 639 C C . SER A 1 87 ? -14.506 -4.327 -9.224 1.00 86.44 87 SER A C 1
ATOM 641 O O . SER A 1 87 ? -15.149 -4.535 -8.192 1.00 86.44 87 SER A O 1
ATOM 643 N N . PRO A 1 88 ? -14.062 -5.345 -9.999 1.00 88.75 88 PRO A N 1
ATOM 644 C CA . PRO A 1 88 ? -14.280 -6.758 -9.672 1.00 88.75 88 PRO A CA 1
ATOM 645 C C . PRO A 1 88 ? -13.593 -7.202 -8.382 1.00 88.75 88 PRO A C 1
ATOM 647 O O . PRO A 1 88 ? -14.126 -8.046 -7.668 1.00 88.75 88 PRO A O 1
ATOM 650 N N . VAL A 1 89 ? -12.444 -6.604 -8.056 1.00 88.81 89 VAL A N 1
ATOM 651 C CA . VAL A 1 89 ? -11.720 -6.871 -6.802 1.00 88.81 89 VAL A CA 1
ATOM 652 C C . VAL A 1 89 ? -12.295 -6.096 -5.611 1.00 88.81 89 VAL A C 1
ATOM 654 O O . VAL A 1 89 ? -11.804 -6.216 -4.496 1.00 88.81 89 VAL A O 1
ATOM 657 N N . GLY A 1 90 ? -13.345 -5.295 -5.828 1.00 88.88 90 GLY A N 1
ATOM 658 C CA . GLY A 1 90 ? -14.035 -4.553 -4.776 1.00 88.88 90 GLY A CA 1
ATOM 659 C C . GLY A 1 90 ? -13.302 -3.302 -4.285 1.00 88.88 90 GLY A C 1
ATOM 660 O O . GLY A 1 90 ? -13.744 -2.704 -3.303 1.00 88.88 90 GLY A O 1
ATOM 661 N N . ALA A 1 91 ? -12.230 -2.875 -4.960 1.00 92.38 91 ALA A N 1
ATOM 662 C CA . ALA A 1 91 ? -11.445 -1.714 -4.555 1.00 92.38 91 ALA A CA 1
ATOM 663 C C . ALA A 1 91 ? -12.287 -0.431 -4.585 1.00 92.38 91 ALA A C 1
ATOM 665 O O . ALA A 1 91 ? -12.931 -0.103 -5.585 1.00 92.38 91 ALA A O 1
ATOM 666 N N . LYS A 1 92 ? -12.279 0.311 -3.473 1.00 91.31 92 LYS A N 1
ATOM 667 C CA . LYS A 1 92 ? -12.892 1.646 -3.353 1.00 91.31 92 LYS A CA 1
ATOM 668 C C . LYS A 1 92 ?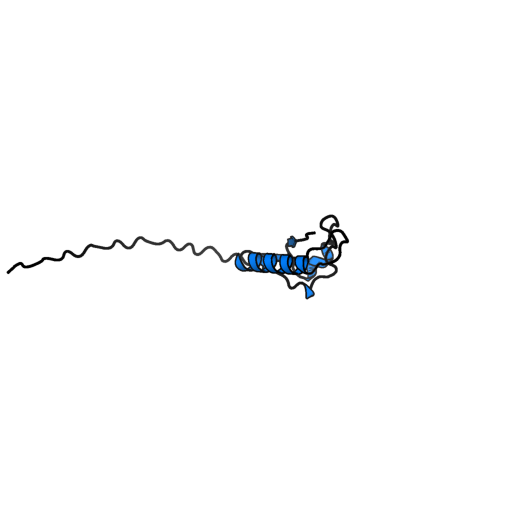 -11.863 2.768 -3.446 1.00 91.31 92 LYS A C 1
ATOM 670 O O . LYS A 1 92 ? -12.231 3.908 -3.712 1.00 91.31 92 LYS A O 1
ATOM 675 N N . GLY A 1 93 ? -10.589 2.430 -3.280 1.00 91.12 93 GLY A N 1
ATOM 676 C CA . GLY A 1 93 ? -9.447 3.295 -3.531 1.00 91.12 93 GLY A CA 1
ATOM 677 C C . GLY A 1 93 ? -8.305 2.509 -4.166 1.00 91.12 93 GLY A C 1
ATOM 678 O O . GLY A 1 93 ? -8.232 1.287 -4.032 1.00 91.12 93 GLY A O 1
ATOM 679 N N . LEU A 1 94 ? -7.424 3.228 -4.852 1.00 92.44 94 LEU A N 1
ATOM 680 C CA . LEU A 1 94 ? -6.211 2.693 -5.456 1.00 92.44 94 LEU A CA 1
ATOM 681 C C . LEU A 1 94 ? -5.052 3.639 -5.150 1.00 92.44 94 LEU A C 1
ATOM 683 O O . LEU A 1 94 ? -5.137 4.832 -5.443 1.00 92.44 94 LEU A O 1
ATOM 687 N N . LEU A 1 95 ? -3.984 3.091 -4.582 1.00 92.62 95 LEU A N 1
ATOM 688 C CA . LEU A 1 95 ? -2.732 3.782 -4.320 1.00 92.62 95 LEU A CA 1
ATOM 689 C C . LEU A 1 95 ? -1.672 3.295 -5.309 1.00 92.62 95 LEU A C 1
ATOM 691 O O . LEU A 1 95 ? -1.472 2.093 -5.477 1.00 92.62 95 LEU A O 1
ATOM 695 N N . VAL A 1 96 ? -1.003 4.247 -5.956 1.00 91.81 96 VAL A N 1
ATOM 696 C CA . VAL A 1 96 ? 0.101 4.032 -6.899 1.00 91.81 96 VAL A CA 1
ATOM 697 C C . VAL A 1 96 ? 1.238 4.990 -6.567 1.00 91.81 96 VAL A C 1
ATOM 699 O O . VAL A 1 96 ? 0.989 6.140 -6.202 1.00 91.81 96 VAL A O 1
ATOM 702 N N . GLY A 1 97 ? 2.477 4.523 -6.701 1.00 88.44 97 GLY A N 1
ATOM 703 C CA . GLY A 1 97 ? 3.673 5.276 -6.333 1.00 88.44 97 GLY A CA 1
ATOM 704 C C . GLY A 1 97 ? 4.891 4.866 -7.156 1.00 88.44 97 GLY A C 1
ATOM 705 O O . GLY A 1 97 ? 4.908 3.792 -7.757 1.00 88.44 97 GLY A O 1
ATOM 706 N N . SER A 1 98 ? 5.894 5.742 -7.194 1.00 86.00 98 SER A N 1
ATOM 707 C CA . SER A 1 98 ? 7.188 5.509 -7.841 1.00 86.00 98 SER A CA 1
ATOM 708 C C . SER A 1 98 ? 8.322 6.148 -7.059 1.00 86.00 98 SER A C 1
ATOM 710 O O . SER A 1 98 ? 8.083 7.305 -6.642 1.00 86.00 98 SER A O 1
#

Sequence (98 aa):
MMMTLTVAGVTHAQLRVVITEGQVAPTPIAVADFTGPDGEVTEIGRQMSAIISNDLESSGLFQPIDSAAFIAPPKSPSIRPNFADWSPVGAKGLLVGS

pLDDT: mean 83.33, std 13.76, range [45.5, 97.19]

Radius of gyration: 25.05 Å; chains: 1; bounding box: 33×21×89 Å

Secondary structure (DSSP, 8-state):
---PPPPPPPP------------PPPEEEEEPPPB-TTSPBPHHHHHHHHHHHHHHHHTSSEEEPPGGG-SS--SSTTSPP-GGGTTTTT-SEEE---

Foldseek 3Di:
DDDDDDDDDDDDDDDDDDPPPPLDQAAEAEQDFEADPVLHHDPVSNVVSVVVQVVSVVVSNHDYQDPVQQDDDGSAPVDDDDCVRVVVSVHPYYHYHD